Protein AF-A0A9Q0FSN7-F1 (afdb_monomer)

Structure (mmCIF, N/CA/C/O backbone):
data_AF-A0A9Q0FSN7-F1
#
_entry.id   AF-A0A9Q0FSN7-F1
#
loop_
_atom_site.group_PDB
_atom_site.id
_atom_site.type_symbol
_atom_site.label_atom_id
_atom_site.label_alt_id
_atom_site.label_comp_id
_atom_site.label_asym_id
_atom_site.label_entity_id
_atom_site.label_seq_id
_atom_site.pdbx_PDB_ins_code
_atom_site.Cartn_x
_atom_site.Cartn_y
_atom_site.Cartn_z
_atom_site.occupancy
_atom_site.B_iso_or_equiv
_atom_site.auth_seq_id
_atom_site.auth_comp_id
_atom_site.auth_asym_id
_atom_site.auth_atom_id
_atom_site.pdbx_PDB_model_num
ATOM 1 N N . MET A 1 1 ? 18.221 -6.720 -14.267 1.00 41.00 1 MET A N 1
ATOM 2 C CA . MET A 1 1 ? 17.379 -5.638 -13.716 1.00 41.00 1 MET A CA 1
ATOM 3 C C . MET A 1 1 ? 16.113 -6.316 -13.230 1.00 41.00 1 MET A C 1
ATOM 5 O O . MET A 1 1 ? 15.501 -6.964 -14.066 1.00 41.00 1 MET A O 1
ATOM 9 N N . PRO A 1 2 ? 15.800 -6.364 -11.924 1.00 45.44 2 PRO A N 1
ATOM 10 C CA . PRO A 1 2 ? 14.642 -7.129 -11.492 1.00 45.44 2 PRO A CA 1
ATOM 11 C C . PRO A 1 2 ? 13.392 -6.364 -11.921 1.00 45.44 2 PRO A C 1
ATOM 13 O O . PRO A 1 2 ? 13.210 -5.207 -11.540 1.00 45.44 2 PRO A O 1
ATOM 16 N N . ASP A 1 3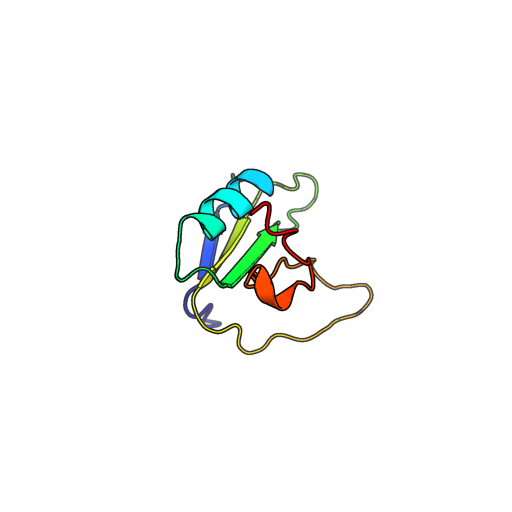 ? 12.584 -6.999 -12.764 1.00 42.75 3 ASP A N 1
ATOM 17 C CA . ASP A 1 3 ? 11.285 -6.506 -13.193 1.00 42.75 3 ASP A CA 1
ATOM 18 C C . ASP A 1 3 ? 10.401 -6.300 -11.965 1.00 42.75 3 ASP A C 1
ATOM 20 O O . ASP A 1 3 ? 9.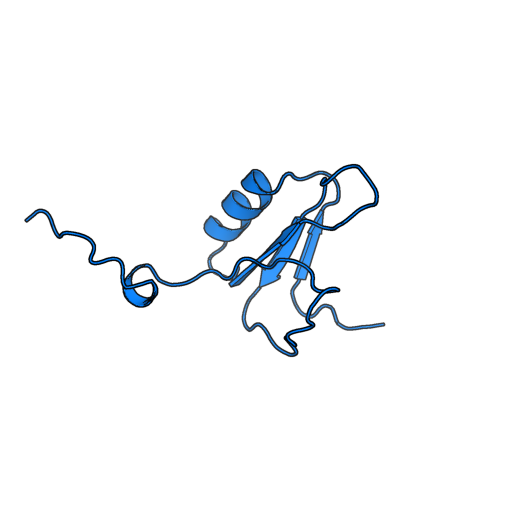768 -7.224 -11.453 1.00 42.75 3 ASP A O 1
ATOM 24 N N . ALA A 1 4 ? 10.345 -5.062 -11.483 1.00 57.47 4 ALA A N 1
ATOM 25 C CA . ALA A 1 4 ? 9.333 -4.611 -10.544 1.00 57.47 4 ALA A CA 1
ATOM 26 C C . ALA A 1 4 ? 8.021 -4.438 -11.329 1.00 57.47 4 ALA A C 1
ATOM 28 O O . ALA A 1 4 ? 7.517 -3.325 -11.495 1.00 57.47 4 ALA A O 1
ATOM 29 N N . HIS A 1 5 ? 7.555 -5.541 -11.923 1.00 64.06 5 HIS A N 1
ATOM 30 C CA . HIS A 1 5 ? 6.491 -5.577 -12.913 1.00 64.06 5 HIS A CA 1
ATOM 31 C C . HIS A 1 5 ? 5.264 -4.885 -12.302 1.00 64.06 5 HIS A C 1
ATOM 33 O O . HIS A 1 5 ? 4.684 -5.370 -11.337 1.00 64.06 5 HIS A O 1
ATOM 39 N N . ARG A 1 6 ? 4.941 -3.692 -12.819 1.00 77.94 6 ARG A N 1
ATOM 40 C CA . ARG A 1 6 ? 3.814 -2.843 -12.392 1.00 77.94 6 ARG A CA 1
ATOM 41 C C . ARG A 1 6 ? 3.834 -2.456 -10.908 1.00 77.94 6 ARG A C 1
ATOM 43 O O . ARG A 1 6 ? 2.843 -2.587 -10.195 1.00 77.94 6 ARG A O 1
ATOM 50 N N . SER A 1 7 ? 4.951 -1.898 -10.456 1.00 82.94 7 SER A N 1
ATOM 51 C CA . SER A 1 7 ? 5.026 -1.206 -9.165 1.00 82.94 7 SER A CA 1
ATOM 52 C C . SER A 1 7 ? 5.424 0.258 -9.333 1.00 82.94 7 SER A C 1
ATOM 54 O O . SER A 1 7 ? 6.079 0.640 -10.304 1.00 82.94 7 SER A O 1
ATOM 56 N N . TRP A 1 8 ? 5.003 1.097 -8.391 1.00 88.19 8 TRP A N 1
ATOM 57 C CA . TRP A 1 8 ? 5.382 2.507 -8.333 1.00 88.19 8 TRP A CA 1
ATOM 58 C C . TRP A 1 8 ? 5.875 2.849 -6.939 1.00 88.19 8 TRP A C 1
ATOM 60 O O . TRP A 1 8 ? 5.269 2.442 -5.951 1.00 88.19 8 TRP A O 1
ATOM 70 N N . PHE A 1 9 ? 6.947 3.629 -6.852 1.00 87.56 9 PHE A N 1
ATOM 71 C CA . PHE A 1 9 ? 7.512 4.054 -5.582 1.00 87.56 9 PHE A CA 1
ATOM 72 C C . PHE A 1 9 ? 7.630 5.575 -5.497 1.00 87.56 9 PHE A C 1
ATOM 74 O O . PHE A 1 9 ? 7.782 6.271 -6.501 1.00 87.56 9 PHE A O 1
ATOM 81 N N . SER A 1 10 ? 7.590 6.094 -4.275 1.00 85.62 10 SER A N 1
ATOM 82 C CA . SER A 1 10 ? 7.892 7.491 -3.963 1.00 85.62 10 SER A CA 1
ATOM 83 C C . SER A 1 10 ? 8.584 7.568 -2.619 1.00 85.62 10 SER A C 1
ATOM 85 O O . SER A 1 10 ? 8.109 6.968 -1.668 1.00 85.62 10 SER A O 1
ATOM 87 N N . ALA A 1 11 ? 9.683 8.314 -2.520 1.00 83.75 11 ALA A N 1
ATOM 88 C CA . ALA A 1 11 ? 10.450 8.454 -1.279 1.00 83.75 11 ALA A CA 1
ATOM 89 C C . ALA A 1 11 ? 9.841 9.465 -0.286 1.00 83.75 11 ALA A C 1
ATOM 91 O O . ALA A 1 11 ? 10.169 9.446 0.894 1.00 83.75 11 ALA A O 1
ATOM 92 N N . ASN A 1 12 ? 8.939 10.337 -0.748 1.00 84.06 12 ASN A N 1
ATOM 93 C CA . ASN A 1 12 ? 8.379 11.444 0.035 1.00 84.06 12 ASN A CA 1
ATOM 94 C C . ASN A 1 12 ? 6.874 11.265 0.263 1.00 84.06 12 ASN A C 1
ATOM 96 O O . ASN A 1 12 ? 6.093 12.180 0.024 1.00 84.06 12 ASN A O 1
ATOM 100 N N . MET A 1 13 ? 6.454 10.064 0.654 1.00 87.06 13 MET A N 1
ATOM 101 C CA . MET A 1 13 ? 5.066 9.794 1.026 1.00 87.06 13 MET A CA 1
ATOM 102 C C . MET A 1 13 ? 5.009 9.078 2.366 1.00 87.06 13 MET A C 1
ATOM 104 O O . MET A 1 13 ? 5.790 8.163 2.631 1.00 87.06 13 MET A O 1
ATOM 108 N N . THR A 1 14 ? 4.058 9.497 3.188 1.00 88.75 14 THR A N 1
ATOM 109 C CA . THR A 1 14 ? 3.676 8.798 4.414 1.00 88.75 14 THR A CA 1
ATOM 110 C C . THR A 1 14 ? 2.855 7.548 4.090 1.00 88.75 14 THR A C 1
ATOM 112 O O . THR A 1 14 ? 2.253 7.440 3.017 1.00 88.75 14 THR A O 1
ATOM 115 N N . LEU A 1 15 ? 2.745 6.630 5.054 1.00 88.88 15 LEU A N 1
ATOM 116 C CA . LEU A 1 15 ? 1.906 5.434 4.919 1.00 88.88 15 LEU A CA 1
ATOM 117 C C . LEU A 1 15 ? 0.447 5.774 4.585 1.00 88.88 15 LEU A C 1
ATOM 119 O O . LEU A 1 15 ? -0.161 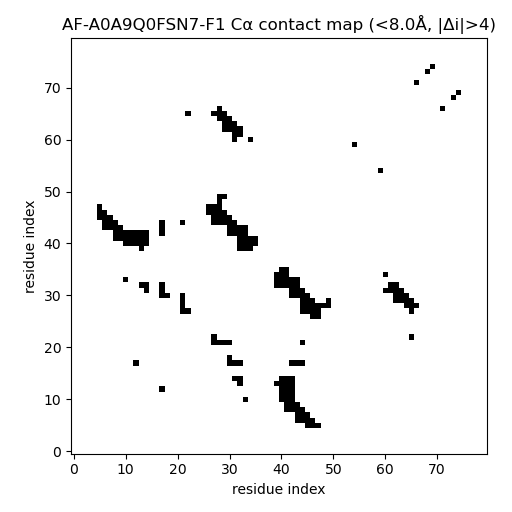5.138 3.732 1.00 88.88 15 LEU A O 1
ATOM 123 N N . LYS A 1 16 ? -0.102 6.818 5.216 1.00 90.81 16 LYS A N 1
ATOM 124 C CA . LYS A 1 16 ? -1.493 7.246 5.019 1.00 90.81 16 LYS A CA 1
ATOM 125 C C . LYS A 1 16 ? -1.736 7.810 3.618 1.00 90.81 16 LYS A C 1
ATOM 127 O O . LYS A 1 16 ? -2.788 7.596 3.020 1.00 90.81 16 LYS A O 1
ATOM 132 N N . GLU A 1 17 ? -0.768 8.538 3.069 1.00 92.62 17 GLU A N 1
ATOM 133 C CA . GLU A 1 17 ? -0.836 8.990 1.677 1.00 92.62 17 GLU A CA 1
ATOM 134 C C . GLU A 1 17 ? -0.706 7.812 0.707 1.00 92.62 17 GLU A C 1
ATOM 136 O O . GLU A 1 17 ? -1.367 7.804 -0.333 1.00 92.62 17 GLU A O 1
ATOM 141 N N . CYS A 1 18 ? 0.107 6.813 1.061 1.00 92.31 18 CYS A N 1
ATOM 142 C CA . CYS A 1 18 ? 0.272 5.574 0.304 1.00 92.31 18 CYS A CA 1
ATOM 143 C C . CYS A 1 18 ? -1.051 4.794 0.223 1.00 92.31 18 CYS A C 1
ATOM 145 O O . CYS A 1 18 ? -1.521 4.488 -0.874 1.00 92.31 18 CYS A O 1
ATOM 147 N N . GLU A 1 19 ? -1.708 4.591 1.368 1.00 93.12 19 GLU A N 1
ATOM 148 C CA . GLU A 1 19 ? -3.035 3.979 1.474 1.00 93.12 19 GLU A CA 1
ATOM 149 C C . GLU A 1 19 ? -4.064 4.734 0.624 1.00 93.12 19 GLU A C 1
ATOM 151 O O . GLU A 1 19 ? -4.691 4.154 -0.264 1.00 93.12 19 GLU A O 1
ATOM 156 N N . ASN A 1 20 ? -4.186 6.053 0.816 1.00 95.19 20 ASN A N 1
ATOM 157 C CA . ASN A 1 20 ? -5.129 6.879 0.060 1.00 95.19 20 ASN A CA 1
ATOM 158 C C . ASN A 1 20 ? -4.910 6.782 -1.455 1.00 95.19 20 ASN A C 1
ATOM 160 O O . ASN A 1 20 ? -5.872 6.796 -2.228 1.00 95.19 20 ASN A O 1
ATOM 164 N N . LYS A 1 21 ? -3.652 6.712 -1.897 1.00 94.31 21 LYS A N 1
ATOM 165 C CA . LYS A 1 21 ? -3.318 6.597 -3.318 1.00 94.31 21 LYS A CA 1
ATOM 166 C C . LYS A 1 21 ? -3.658 5.213 -3.867 1.00 94.31 21 LYS A C 1
ATOM 168 O O . LYS A 1 21 ? -4.183 5.133 -4.977 1.00 94.31 21 LYS A O 1
ATOM 173 N N . CYS A 1 22 ? -3.427 4.159 -3.085 1.00 94.56 22 CYS A N 1
ATOM 174 C CA . CYS A 1 22 ? -3.829 2.804 -3.445 1.00 94.56 22 CYS A CA 1
ATOM 175 C C . CYS A 1 22 ? -5.354 2.685 -3.554 1.00 94.56 22 CYS A C 1
ATOM 177 O O . CYS A 1 22 ? -5.869 2.236 -4.573 1.00 94.56 22 CYS A O 1
ATOM 179 N N . MET A 1 23 ? -6.097 3.192 -2.568 1.00 93.69 23 MET A N 1
ATOM 180 C CA . MET A 1 23 ? -7.562 3.117 -2.554 1.00 93.69 23 MET A CA 1
ATOM 181 C C . MET A 1 23 ? -8.214 3.859 -3.730 1.00 93.69 23 MET A C 1
ATOM 183 O O . MET A 1 23 ? -9.250 3.424 -4.234 1.00 93.69 23 MET A O 1
ATOM 187 N N . LYS A 1 24 ? -7.590 4.942 -4.215 1.00 95.06 24 LYS A N 1
ATOM 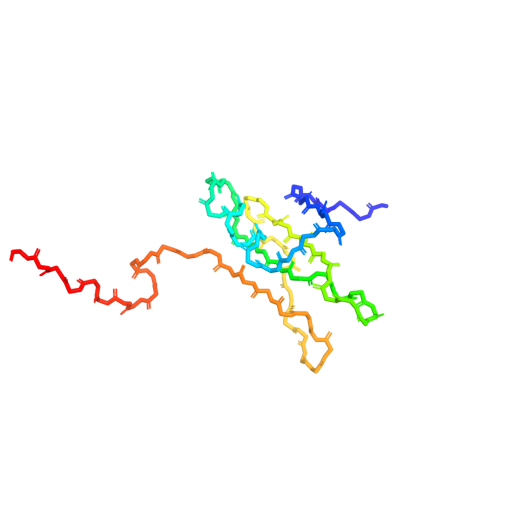188 C CA . LYS A 1 24 ? -8.043 5.703 -5.394 1.00 95.06 24 LYS A CA 1
ATOM 189 C C . LYS A 1 24 ? -7.715 5.042 -6.735 1.00 95.06 24 LYS A C 1
ATOM 191 O O . LYS A 1 24 ? -8.281 5.441 -7.749 1.00 95.06 24 LYS A O 1
ATOM 196 N N . ASN A 1 25 ? -6.813 4.063 -6.768 1.00 93.00 25 ASN A N 1
ATOM 197 C CA . ASN A 1 25 ? -6.442 3.357 -7.989 1.00 93.00 25 ASN A CA 1
ATOM 198 C C . ASN A 1 25 ? -7.035 1.942 -7.960 1.00 93.00 25 ASN A C 1
ATOM 200 O O . ASN A 1 25 ? -6.639 1.120 -7.142 1.00 93.00 25 ASN A O 1
ATOM 204 N N . CYS A 1 26 ? -7.990 1.642 -8.844 1.00 91.69 26 CYS A N 1
ATOM 205 C CA . CYS A 1 26 ? -8.665 0.335 -8.866 1.00 91.69 26 CYS A CA 1
ATOM 206 C C . CYS A 1 26 ? -7.731 -0.834 -9.207 1.00 91.69 26 CYS A C 1
ATOM 208 O O . CYS A 1 26 ? -8.017 -1.953 -8.801 1.00 91.69 26 CYS A O 1
ATOM 210 N N . SER A 1 27 ? -6.611 -0.576 -9.883 1.00 92.06 27 SER A N 1
ATOM 211 C CA . SER A 1 27 ? -5.588 -1.589 -10.151 1.00 92.06 27 SER A CA 1
ATOM 212 C C . SER A 1 27 ? -4.634 -1.795 -8.978 1.00 92.06 27 SER A C 1
ATOM 214 O O . SER A 1 27 ? -3.839 -2.721 -9.018 1.00 92.06 27 SER A O 1
ATOM 216 N N . CYS A 1 28 ? -4.646 -0.950 -7.941 1.00 93.50 28 CYS A N 1
ATOM 217 C CA . CYS A 1 28 ? -3.757 -1.148 -6.798 1.00 93.50 28 CYS A CA 1
ATOM 218 C C . CYS A 1 28 ? -4.224 -2.322 -5.935 1.00 93.50 28 CYS A C 1
ATOM 220 O O . CYS A 1 28 ? -5.372 -2.331 -5.478 1.00 93.50 28 CYS A O 1
ATOM 222 N N . MET A 1 29 ? -3.306 -3.254 -5.677 1.0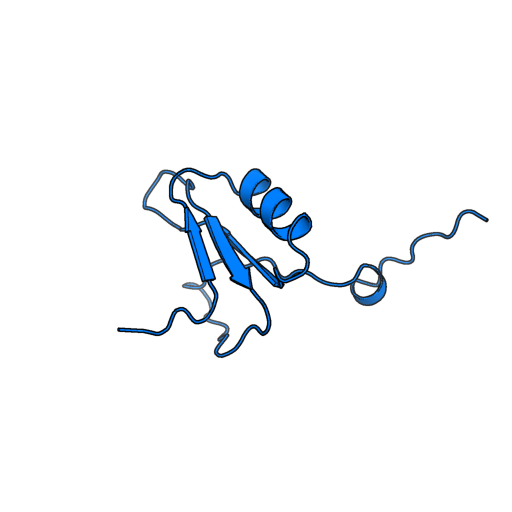0 93.19 29 MET A N 1
ATOM 223 C CA . MET A 1 29 ? -3.551 -4.484 -4.919 1.00 93.19 29 MET A CA 1
ATOM 224 C C . MET A 1 29 ? -2.794 -4.536 -3.591 1.00 93.19 29 MET A C 1
ATOM 226 O O . MET A 1 29 ? -3.254 -5.195 -2.661 1.00 93.19 29 MET A O 1
ATOM 230 N N . ALA A 1 30 ? -1.676 -3.818 -3.454 1.00 93.12 30 ALA A N 1
ATOM 231 C CA . ALA A 1 30 ? -0.991 -3.680 -2.172 1.00 93.12 30 ALA A CA 1
ATOM 232 C C . ALA A 1 30 ? -0.181 -2.389 -2.064 1.00 93.12 30 ALA A C 1
ATOM 234 O O . ALA A 1 30 ? 0.180 -1.767 -3.068 1.00 93.12 30 ALA A O 1
ATOM 235 N N . TYR A 1 31 ? 0.153 -2.024 -0.829 1.00 92.31 31 TYR A N 1
ATOM 236 C CA . TYR A 1 31 ? 1.052 -0.923 -0.518 1.00 92.31 31 TYR A CA 1
ATOM 237 C C . TYR A 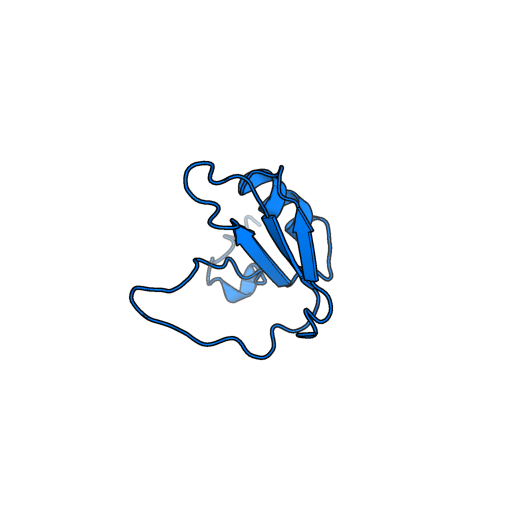1 31 ? 1.922 -1.217 0.708 1.00 92.31 31 TYR A C 1
ATOM 239 O O . TYR A 1 31 ? 1.589 -2.060 1.540 1.00 92.31 31 TYR A O 1
ATOM 247 N N . ALA A 1 32 ? 3.061 -0.536 0.824 1.00 90.94 32 ALA A N 1
ATOM 248 C CA . ALA A 1 32 ? 3.933 -0.636 1.992 1.00 90.94 32 ALA A CA 1
ATOM 249 C C . ALA A 1 32 ? 4.804 0.610 2.162 1.00 90.94 32 ALA A C 1
ATOM 251 O O . ALA A 1 32 ? 5.064 1.343 1.204 1.00 90.94 32 ALA A O 1
ATOM 252 N N . ASN A 1 33 ? 5.315 0.805 3.379 1.00 88.19 33 ASN A N 1
ATOM 253 C CA . ASN A 1 33 ? 6.355 1.796 3.630 1.00 88.19 33 ASN A CA 1
ATOM 254 C C . ASN A 1 33 ? 7.719 1.287 3.170 1.00 88.19 33 ASN A C 1
ATOM 256 O O . ASN A 1 33 ? 8.097 0.158 3.483 1.00 88.19 33 ASN A O 1
ATOM 260 N N . LEU A 1 34 ? 8.502 2.146 2.524 1.00 83.56 34 LEU A N 1
ATOM 261 C CA . LEU A 1 34 ? 9.920 1.884 2.295 1.00 83.56 34 LEU A CA 1
ATOM 262 C C . LEU A 1 34 ? 10.671 2.089 3.618 1.00 83.56 34 LEU A C 1
ATOM 264 O O . LEU A 1 34 ? 10.700 3.198 4.155 1.00 83.56 34 LEU A O 1
ATOM 268 N N . LYS A 1 35 ? 11.283 1.026 4.153 1.00 67.06 35 LYS A N 1
ATOM 269 C CA . LYS A 1 35 ? 12.176 1.115 5.319 1.00 67.06 35 LYS A CA 1
ATOM 270 C C . LYS A 1 35 ? 13.485 1.797 4.896 1.00 67.06 35 LYS A C 1
ATOM 272 O O . LYS A 1 35 ? 14.473 1.133 4.610 1.00 67.06 35 LYS A O 1
ATOM 277 N N . THR A 1 36 ? 13.483 3.125 4.821 1.00 60.72 36 THR A N 1
ATOM 278 C CA . THR A 1 36 ? 14.705 3.937 4.743 1.00 60.72 36 THR A CA 1
ATOM 279 C C . THR A 1 36 ? 15.181 4.225 6.165 1.00 60.72 36 THR A C 1
ATOM 281 O O . THR A 1 36 ? 14.378 4.634 7.008 1.00 60.72 36 THR A O 1
ATOM 284 N N . GLU A 1 37 ? 16.459 3.954 6.449 1.00 58.22 37 GLU A N 1
ATOM 285 C CA . GLU A 1 37 ? 17.094 4.038 7.775 1.00 58.22 37 GLU A CA 1
ATOM 286 C C . GLU A 1 37 ? 16.821 5.380 8.485 1.00 58.22 37 GLU A C 1
ATOM 288 O O . GLU A 1 37 ? 17.559 6.352 8.351 1.00 58.22 37 GLU A O 1
ATOM 293 N N . GLY A 1 38 ? 15.731 5.431 9.257 1.00 53.94 38 GLY A N 1
ATOM 294 C CA . GLY A 1 38 ? 15.431 6.506 10.203 1.00 53.94 38 GLY A CA 1
ATOM 295 C C . GLY A 1 38 ? 14.370 7.533 9.798 1.00 53.94 38 GLY A C 1
ATOM 296 O O . GLY A 1 38 ? 14.072 8.392 10.624 1.00 53.94 38 GLY A O 1
ATOM 297 N N . LYS A 1 39 ? 13.760 7.476 8.601 1.00 57.47 39 LYS A N 1
ATOM 298 C CA . LYS A 1 39 ? 12.722 8.469 8.223 1.00 57.47 39 LYS A CA 1
ATOM 299 C C . LYS A 1 39 ? 11.316 7.934 7.994 1.00 57.47 39 LYS A C 1
ATOM 301 O O . LYS A 1 39 ? 10.391 8.741 7.991 1.00 57.47 39 LYS A O 1
ATOM 306 N N . GLY A 1 40 ? 11.120 6.622 7.821 1.00 56.78 40 GLY A N 1
ATOM 307 C CA . GLY A 1 40 ? 9.780 6.051 7.586 1.00 56.78 40 GLY A CA 1
ATOM 308 C C . GLY A 1 40 ? 9.024 6.715 6.423 1.00 56.78 40 GLY A C 1
ATOM 309 O O . GLY A 1 40 ? 7.802 6.620 6.336 1.00 56.78 40 GLY A O 1
ATOM 310 N N . SER A 1 41 ? 9.754 7.432 5.566 1.00 72.06 41 SER A N 1
ATOM 311 C CA . SER A 1 41 ? 9.240 8.230 4.473 1.00 72.06 41 SER A CA 1
ATOM 312 C C . SER A 1 41 ? 9.511 7.445 3.207 1.00 72.06 41 SER A C 1
ATOM 314 O O . SER A 1 41 ? 10.664 7.209 2.830 1.00 72.06 41 SER A O 1
ATOM 316 N N . GLY A 1 42 ? 8.433 6.993 2.592 1.00 84.56 42 GLY A N 1
ATOM 317 C CA . GLY A 1 42 ? 8.474 6.311 1.325 1.00 84.56 42 GLY A CA 1
ATOM 318 C C 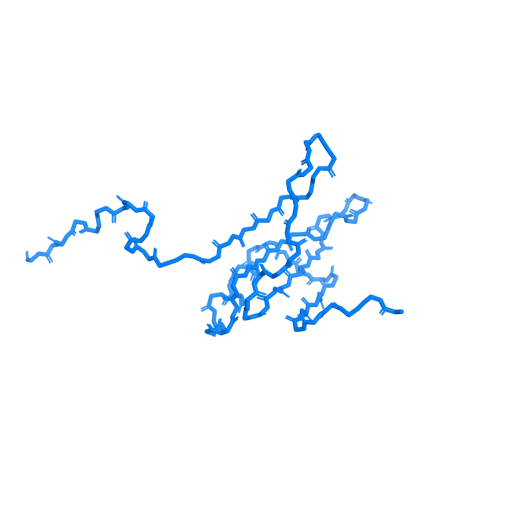. GLY A 1 42 ? 7.353 5.297 1.196 1.00 84.56 42 GLY A C 1
ATOM 319 O O . GLY A 1 42 ? 7.001 4.614 2.147 1.00 84.56 42 GLY A O 1
ATOM 320 N N . CYS A 1 43 ? 6.812 5.198 -0.003 1.00 89.88 43 CYS A N 1
ATOM 321 C CA . CYS A 1 43 ? 5.675 4.382 -0.374 1.00 89.88 43 CYS A CA 1
ATOM 322 C C . CYS A 1 43 ? 6.081 3.509 -1.552 1.00 89.88 43 CYS A C 1
ATOM 324 O O . CYS A 1 43 ? 6.710 3.998 -2.494 1.00 89.88 43 CYS A O 1
ATOM 326 N N . VAL A 1 44 ? 5.683 2.247 -1.517 1.00 90.81 44 VAL A N 1
ATOM 327 C CA . VAL A 1 44 ? 5.643 1.376 -2.688 1.00 90.81 44 VAL A CA 1
ATOM 328 C C . VAL A 1 44 ? 4.206 0.914 -2.887 1.00 90.81 44 VAL A C 1
ATOM 330 O O . VAL A 1 44 ? 3.529 0.545 -1.930 1.00 90.81 44 VAL A O 1
ATOM 333 N N . LEU A 1 45 ? 3.740 0.995 -4.128 1.00 92.12 45 LEU A N 1
ATOM 334 C CA . LEU A 1 45 ? 2.444 0.519 -4.590 1.00 92.12 45 LEU A CA 1
ATOM 335 C C . LEU A 1 45 ? 2.675 -0.631 -5.561 1.00 92.12 45 LEU A C 1
ATOM 337 O O . LEU A 1 45 ? 3.494 -0.505 -6.477 1.00 92.12 45 LEU A O 1
ATOM 341 N N . TRP A 1 46 ? 1.915 -1.704 -5.393 1.00 92.19 46 TRP A N 1
ATOM 342 C CA . TRP A 1 46 ? 1.843 -2.808 -6.343 1.00 92.19 46 TRP A CA 1
ATOM 343 C C . TRP A 1 46 ? 0.498 -2.778 -7.061 1.00 92.19 46 TRP A C 1
ATOM 345 O O . TRP A 1 46 ? -0.552 -2.629 -6.423 1.00 92.19 46 TRP A O 1
ATOM 355 N N . PHE A 1 47 ? 0.541 -2.915 -8.384 1.00 90.75 47 PHE A N 1
ATOM 356 C CA . PHE A 1 47 ? -0.640 -2.946 -9.238 1.00 90.75 47 PHE A CA 1
ATOM 357 C C . PHE A 1 47 ? -0.857 -4.337 -9.824 1.00 90.75 47 PHE A C 1
ATOM 359 O O . PHE A 1 47 ? 0.101 -5.050 -10.115 1.00 90.75 47 PHE A O 1
ATOM 366 N N . ASP A 1 48 ? -2.126 -4.672 -10.044 1.00 87.50 48 ASP A N 1
ATOM 367 C CA . ASP A 1 48 ? -2.584 -5.968 -10.532 1.00 87.50 48 ASP A CA 1
ATOM 368 C C . ASP A 1 48 ? -2.081 -7.118 -9.637 1.00 87.50 48 ASP A C 1
ATOM 370 O O . ASP A 1 48 ? -1.988 -6.982 -8.420 1.00 87.50 48 ASP A O 1
ATOM 374 N N . GLU A 1 49 ? -1.793 -8.285 -10.201 1.00 84.31 49 GLU A N 1
ATOM 375 C CA . GLU A 1 49 ? -1.503 -9.482 -9.415 1.00 84.31 49 GLU A CA 1
ATOM 376 C C . GLU A 1 49 ? -0.192 -9.401 -8.617 1.00 84.31 49 GLU A C 1
ATOM 378 O O . GLU A 1 49 ? 0.885 -9.103 -9.138 1.00 84.31 49 GLU A O 1
ATOM 383 N N . LEU A 1 50 ? -0.274 -9.765 -7.334 1.00 84.38 50 LEU A N 1
ATOM 384 C CA . LEU A 1 50 ? 0.882 -9.885 -6.452 1.00 84.38 50 LEU A CA 1
ATOM 385 C C . LEU A 1 50 ? 1.566 -11.242 -6.657 1.00 84.38 50 LEU A C 1
ATOM 387 O O . LEU A 1 50 ? 1.272 -12.222 -5.970 1.00 84.38 50 LEU A O 1
ATOM 391 N N . ILE A 1 51 ? 2.495 -11.303 -7.607 1.00 81.94 51 ILE A N 1
ATOM 392 C CA . ILE A 1 51 ? 3.316 -12.493 -7.863 1.00 81.94 51 ILE A CA 1
ATOM 393 C C . ILE A 1 51 ? 4.607 -12.475 -7.031 1.00 81.94 51 ILE A C 1
ATOM 395 O O . ILE A 1 51 ? 5.102 -11.423 -6.635 1.00 81.94 51 ILE A O 1
ATOM 399 N N . ASN A 1 52 ? 5.191 -13.651 -6.786 1.00 76.62 52 ASN A N 1
ATOM 400 C CA . ASN A 1 52 ? 6.485 -13.818 -6.104 1.00 76.62 52 ASN A CA 1
ATOM 401 C C . ASN A 1 52 ? 6.560 -13.316 -4.645 1.00 76.62 52 ASN A C 1
ATOM 403 O O . ASN A 1 52 ? 7.660 -13.107 -4.129 1.00 76.62 52 ASN A O 1
ATOM 407 N N . MET A 1 53 ? 5.429 -13.175 -3.947 1.00 76.38 53 MET A N 1
ATOM 408 C CA . MET A 1 53 ? 5.431 -12.899 -2.506 1.00 76.38 53 MET A CA 1
ATOM 409 C C . MET A 1 53 ? 5.942 -14.109 -1.715 1.00 76.38 53 MET A C 1
ATOM 411 O O . MET A 1 53 ? 5.526 -15.244 -1.947 1.00 76.38 53 MET A O 1
ATOM 415 N N . ARG A 1 54 ? 6.838 -13.863 -0.755 1.00 78.94 54 ARG A N 1
ATOM 416 C CA . ARG A 1 54 ? 7.346 -14.873 0.180 1.00 78.94 54 ARG A CA 1
ATOM 417 C C . ARG A 1 54 ? 7.300 -14.313 1.590 1.00 78.94 54 ARG A C 1
ATOM 419 O O . ARG A 1 54 ? 7.665 -13.162 1.813 1.00 78.94 54 ARG A O 1
ATOM 426 N N . THR A 1 55 ? 6.870 -15.133 2.538 1.00 73.25 55 THR A N 1
ATOM 427 C CA . THR A 1 55 ? 6.898 -14.783 3.956 1.00 73.25 55 THR A CA 1
ATOM 428 C C . THR A 1 55 ? 8.292 -15.049 4.506 1.00 73.25 55 THR A C 1
ATOM 430 O O . THR A 1 55 ? 8.729 -16.197 4.577 1.00 73.25 55 THR A O 1
ATOM 433 N N . SER A 1 56 ? 8.979 -13.985 4.901 1.00 68.56 56 SER A N 1
ATOM 434 C CA . SER A 1 56 ? 10.225 -14.048 5.664 1.00 68.56 56 SER A CA 1
ATOM 435 C C . SER A 1 56 ? 9.901 -13.671 7.105 1.00 68.56 56 SER A C 1
ATOM 437 O O . SER A 1 56 ? 9.122 -12.744 7.301 1.00 68.56 56 SER A O 1
ATOM 439 N N . GLY A 1 57 ? 10.459 -14.386 8.088 1.00 71.31 57 GLY A N 1
ATOM 440 C CA . GLY A 1 57 ? 10.188 -14.178 9.518 1.00 71.31 57 GLY A CA 1
ATOM 441 C C . GLY A 1 57 ? 10.652 -12.810 10.038 1.00 71.31 57 GLY A C 1
ATOM 442 O O . GLY A 1 57 ? 10.120 -11.771 9.666 1.00 71.31 57 GLY A O 1
ATOM 443 N N . GLU A 1 58 ? 11.667 -12.780 10.901 1.00 68.56 58 GLU A N 1
ATOM 444 C CA . GLU A 1 58 ? 12.089 -11.546 11.595 1.00 68.56 58 GLU A CA 1
ATOM 445 C C . GLU A 1 58 ? 12.586 -10.413 10.677 1.00 68.56 58 GLU A C 1
ATOM 447 O O . GLU A 1 58 ? 12.586 -9.249 11.070 1.00 68.56 58 GLU A O 1
ATOM 452 N N . TYR A 1 59 ? 12.964 -10.723 9.435 1.00 69.38 59 TYR A N 1
ATOM 453 C CA . TYR A 1 59 ? 13.539 -9.760 8.489 1.00 69.38 59 TYR A CA 1
ATOM 454 C C . TYR A 1 59 ? 12.549 -9.281 7.413 1.00 69.38 59 TYR A C 1
ATOM 456 O O . TYR A 1 59 ? 12.953 -8.682 6.416 1.00 69.38 59 TYR A O 1
ATOM 464 N N . GLY A 1 60 ? 11.252 -9.551 7.590 1.00 72.94 60 GLY A N 1
ATOM 465 C CA . GLY A 1 60 ? 10.203 -9.124 6.666 1.00 72.94 60 GLY A CA 1
ATOM 466 C C . GLY A 1 60 ? 9.938 -7.609 6.660 1.00 72.94 60 GLY A C 1
ATOM 467 O O . GLY A 1 60 ? 10.131 -6.883 7.645 1.00 72.94 60 GLY A O 1
ATOM 468 N N . GLN A 1 61 ? 9.449 -7.117 5.523 1.00 77.38 61 GLN A N 1
ATOM 469 C CA . GLN A 1 61 ? 8.784 -5.819 5.425 1.00 77.38 61 GLN A CA 1
ATOM 470 C C . GLN A 1 61 ? 7.279 -6.020 5.624 1.00 77.38 61 GLN A C 1
ATOM 472 O O . GLN A 1 61 ? 6.704 -6.958 5.080 1.0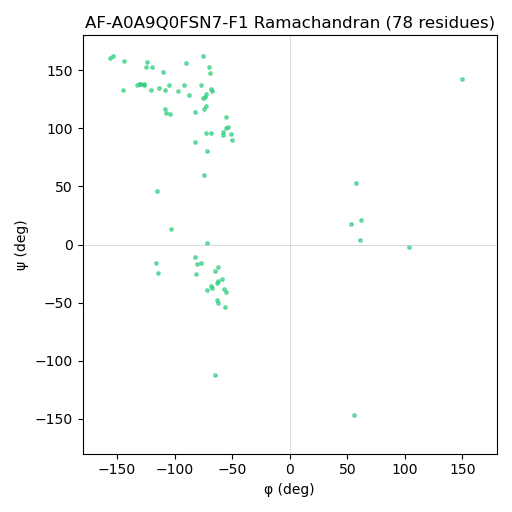0 77.38 61 GLN A O 1
ATOM 477 N N . GLU A 1 62 ? 6.646 -5.133 6.390 1.00 83.06 62 GLU A N 1
ATOM 478 C CA . GLU A 1 62 ? 5.190 -5.119 6.526 1.00 83.06 62 GLU A CA 1
ATOM 479 C C . GLU A 1 62 ? 4.549 -4.597 5.232 1.00 83.06 62 GLU A C 1
ATOM 481 O O . GLU A 1 62 ? 4.944 -3.552 4.709 1.00 83.06 62 GLU A O 1
ATOM 486 N N . ILE A 1 63 ? 3.575 -5.345 4.721 1.00 88.12 63 ILE A N 1
ATOM 487 C CA . ILE A 1 63 ? 2.835 -5.090 3.484 1.00 88.12 63 ILE A CA 1
ATOM 488 C C . ILE A 1 63 ? 1.338 -5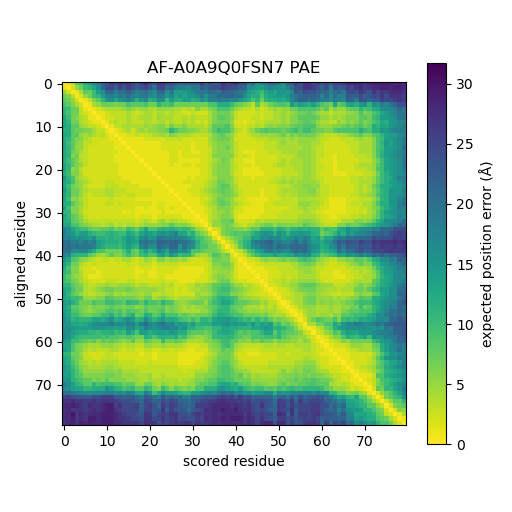.098 3.801 1.00 88.12 63 ILE A C 1
ATOM 490 O O . ILE A 1 63 ? 0.855 -5.963 4.528 1.00 88.12 63 ILE A O 1
ATOM 494 N N . TYR A 1 64 ? 0.607 -4.158 3.207 1.00 90.88 64 TYR A N 1
ATOM 495 C CA . TYR A 1 64 ? -0.837 -4.011 3.330 1.00 90.88 64 TYR A CA 1
ATOM 496 C C . TYR A 1 64 ? -1.495 -4.419 2.012 1.00 90.88 64 TYR A C 1
ATOM 498 O O . TYR A 1 64 ? -1.257 -3.794 0.977 1.00 90.88 64 TYR A O 1
ATOM 506 N N . ILE A 1 65 ? -2.312 -5.472 2.041 1.00 91.44 65 ILE A N 1
ATOM 507 C CA . ILE A 1 65 ? -3.014 -6.000 0.863 1.00 91.44 65 ILE A CA 1
ATOM 508 C C . ILE A 1 65 ? -4.435 -5.436 0.833 1.00 91.44 65 ILE A C 1
ATOM 510 O O . ILE A 1 65 ? -5.152 -5.471 1.835 1.00 91.44 65 ILE A O 1
ATOM 514 N N . ARG A 1 66 ? -4.854 -4.928 -0.327 1.00 90.56 66 ARG A N 1
ATOM 515 C CA . ARG A 1 66 ? -6.226 -4.480 -0.556 1.00 90.56 66 ARG A CA 1
ATOM 516 C C . ARG A 1 66 ? -7.133 -5.695 -0.724 1.00 90.56 66 ARG A C 1
ATOM 518 O O . ARG A 1 66 ? -6.906 -6.530 -1.592 1.00 90.56 66 ARG A O 1
ATOM 525 N N . LEU A 1 67 ? -8.192 -5.747 0.073 1.00 88.81 67 LEU A N 1
ATOM 526 C CA . LEU A 1 67 ? -9.204 -6.799 0.031 1.00 88.81 67 LEU A CA 1
ATOM 527 C C . LEU A 1 67 ? -10.592 -6.195 -0.173 1.00 88.81 67 LEU A C 1
ATOM 529 O O . LEU A 1 67 ? -10.821 -5.020 0.140 1.00 88.81 67 LEU A O 1
ATOM 533 N N . ALA A 1 68 ? -11.533 -6.990 -0.685 1.00 86.38 68 ALA A N 1
ATOM 534 C CA . ALA A 1 68 ? -12.925 -6.574 -0.684 1.00 86.38 68 ALA A CA 1
ATOM 535 C C . ALA A 1 68 ? -13.456 -6.559 0.757 1.00 86.38 68 ALA A C 1
ATOM 537 O O . ALA A 1 68 ? -13.084 -7.385 1.590 1.00 86.38 68 ALA A O 1
ATOM 538 N N . ALA A 1 69 ? -14.376 -5.640 1.057 1.00 84.81 69 ALA A N 1
ATOM 539 C CA . ALA A 1 69 ? -14.996 -5.573 2.382 1.00 84.81 69 ALA A CA 1
ATOM 540 C C . ALA A 1 69 ? -15.714 -6.884 2.761 1.00 84.81 69 ALA A C 1
ATOM 542 O O . ALA A 1 69 ? -15.771 -7.235 3.937 1.00 84.81 69 ALA A O 1
ATOM 543 N N . SER A 1 70 ? -16.222 -7.619 1.764 1.00 85.19 70 SER A N 1
ATOM 544 C CA . SER A 1 70 ? -16.813 -8.951 1.928 1.00 85.19 70 SER A CA 1
ATOM 545 C C . SER A 1 70 ? -15.819 -9.998 2.429 1.00 85.19 70 SER A C 1
ATOM 547 O O . SER A 1 70 ? -16.211 -10.887 3.180 1.00 85.19 70 SER A O 1
ATOM 549 N N . ASP A 1 71 ? -14.548 -9.883 2.042 1.00 82.31 71 ASP A N 1
ATOM 550 C CA . ASP A 1 71 ? -13.511 -10.876 2.341 1.00 82.31 71 ASP A CA 1
ATOM 551 C C . ASP A 1 71 ? -12.946 -10.692 3.750 1.00 82.31 71 ASP A C 1
ATOM 553 O O . ASP A 1 71 ? -12.494 -11.644 4.379 1.00 82.31 71 ASP A O 1
ATOM 557 N N . LEU A 1 72 ? -13.022 -9.470 4.288 1.00 75.56 72 LEU A N 1
ATOM 558 C CA . LEU A 1 72 ? -12.545 -9.138 5.632 1.00 75.56 72 LEU A CA 1
ATOM 559 C C . LEU A 1 72 ? -13.427 -9.707 6.756 1.00 75.56 72 LEU A C 1
ATOM 561 O O . LEU A 1 72 ? -13.170 -9.433 7.927 1.00 75.56 72 LEU A O 1
ATOM 565 N N . GLY A 1 73 ? -14.493 -10.455 6.441 1.00 63.44 73 GLY A N 1
ATOM 566 C CA . GLY A 1 73 ? -15.398 -11.040 7.441 1.00 63.44 73 GLY A CA 1
ATOM 567 C C . GLY A 1 73 ? -16.112 -10.003 8.318 1.00 63.44 73 GLY A C 1
ATOM 568 O O . GLY A 1 73 ? -16.874 -10.359 9.222 1.00 63.44 73 GLY A O 1
ATOM 569 N N . MET A 1 74 ? -15.913 -8.713 8.038 1.00 56.28 74 MET A N 1
ATOM 570 C CA . MET A 1 74 ? -16.678 -7.626 8.606 1.00 56.28 74 MET A CA 1
ATOM 571 C C . MET A 1 74 ? -18.076 -7.751 8.026 1.00 56.28 74 MET A C 1
ATOM 573 O O . MET A 1 74 ? -18.352 -7.298 6.916 1.00 56.28 74 MET A O 1
ATOM 577 N N . LYS A 1 75 ? -18.974 -8.393 8.780 1.00 53.81 75 LYS A N 1
ATOM 578 C CA . LYS A 1 75 ? -20.412 -8.210 8.612 1.00 53.81 75 LYS A CA 1
ATOM 579 C C . LYS A 1 75 ? -20.645 -6.702 8.632 1.00 53.81 75 LYS A C 1
ATOM 581 O O . LYS A 1 75 ? -20.747 -6.112 9.703 1.00 53.81 75 LYS A O 1
ATOM 586 N N . LEU A 1 76 ? -20.698 -6.078 7.456 1.00 58.59 76 LEU A N 1
ATOM 587 C CA . LEU A 1 76 ? -21.338 -4.789 7.275 1.00 58.59 76 LEU A CA 1
ATOM 588 C C . LEU A 1 76 ? -22.731 -5.013 7.841 1.00 58.59 76 LEU A C 1
ATOM 590 O O . LEU A 1 76 ? -23.549 -5.697 7.224 1.00 58.59 76 LEU A O 1
ATOM 594 N N . SER A 1 77 ? -22.962 -4.555 9.069 1.00 58.56 77 SER A N 1
ATOM 595 C CA . SER A 1 77 ? -24.287 -4.496 9.652 1.00 58.56 77 SER A CA 1
ATOM 596 C C . SER A 1 77 ? -25.094 -3.628 8.704 1.00 58.56 77 SER A C 1
ATOM 598 O O . SER A 1 77 ? -25.011 -2.401 8.744 1.00 58.56 77 SER A O 1
ATOM 600 N N . LYS A 1 78 ? -25.788 -4.294 7.776 1.00 51.03 78 LYS A N 1
ATOM 601 C CA . LYS A 1 78 ? -26.783 -3.713 6.890 1.00 51.03 78 LYS A CA 1
ATOM 602 C C . LYS A 1 78 ? -27.787 -3.045 7.818 1.00 51.03 78 LYS A C 1
ATOM 604 O O . LYS A 1 78 ? -28.616 -3.720 8.420 1.00 51.03 78 LYS A O 1
ATOM 609 N N . LYS A 1 79 ? -27.673 -1.730 7.976 1.00 55.84 79 LYS A N 1
ATOM 610 C CA . LYS A 1 79 ? -28.811 -0.919 8.387 1.00 55.84 79 LYS A CA 1
ATOM 611 C C . LYS A 1 79 ? -29.718 -0.874 7.160 1.00 55.84 79 LYS A C 1
ATOM 613 O O . LYS A 1 79 ? -29.420 -0.160 6.207 1.00 55.84 79 LYS A O 1
ATOM 618 N N . ILE A 1 80 ? -30.697 -1.779 7.153 1.00 50.56 80 ILE A N 1
ATOM 619 C CA . ILE A 1 80 ? -31.949 -1.599 6.412 1.00 50.56 80 ILE A CA 1
ATOM 620 C C . ILE A 1 80 ? -32.733 -0.510 7.135 1.00 50.56 80 ILE A C 1
ATOM 622 O O . ILE A 1 80 ? -32.723 -0.540 8.389 1.00 50.56 80 ILE A O 1
#

pLDDT: mean 78.65, std 14.83, range [41.0, 95.19]

Mean predicted aligned error: 8.89 Å

Sequence (80 aa):
MPDAHRSWFSANMTLKECENKCMKNCSCMAYANLKTEGKGSGCVLWFDELINMRTSGEYGQEIYIRLAASDLGMKLSKKI

Foldseek 3Di:
DPCPPAKDKDQADAPVRQVVVLVVDPQWFKKFFDPDPPDSGMMMTHGHDDPPDDDDPPPDGDMGGDDDPVVVPPPPVPPD

Nearest PDB structures (foldseek):
  6kyw-assembly1_A  TM=8.848E-01  e=3.860E-05  Brassica rapa
  6kyw-assembly1_B  TM=8.776E-01  e=4.404E-05  Brassica rapa
  5gyy-assembly1_A  TM=9.061E-01  e=8.512E-05  Brassica rapa
  3qh6-assembly1_A  TM=2.717E-01  e=1.201E+00  Chlamydia trachomatis L2/434/Bu
  7pv4-assembly1_A  TM=2.828E-01  e=9.258E+00  Clostridium phage phiCPV4

Solvent-accessible surface area (backbone atoms only — not comparable to full-atom values): 5054 Å² total; per-residue (Å²): 131,86,79,63,74,58,54,52,73,42,66,88,28,44,59,70,57,38,50,55,52,36,74,72,33,88,53,39,34,32,37,31,56,38,88,45,99,87,67,61,39,6,23,36,39,36,35,55,81,87,73,92,80,74,93,52,74,97,83,50,81,73,72,48,72,67,74,56,65,79,74,70,69,56,75,72,77,76,81,124

InterPro domains:
  IPR003609 PAN/Apple domain [PF08276] (1-53)
  IPR003609 PAN/Apple domain [PS50948] (1-68)

Secondary structure (DSSP, 8-state):
----TTEEEESS--HHHHHHHHHH-TTEEEEEE---TTT---EEEEES---S----STTPPP-EE---TTTTT-------

Organism: NCBI:txid218843

Radius of gyration: 14.6 Å; Cα contacts (8 Å, |Δi|>4): 112; chains: 1; bounding box: 49×26×25 Å